Protein AF-A0A8B9ZVF1-F1 (afdb_monomer_lite)

Secondary structure (DSSP, 8-state):
----SS-----EE---TTTTSSHHHHHHHHHHHHGGGS--EE-----TT----

InterPro domains:
  IPR003349 JmjN domain [PF02375] (11-42)
  IPR003349 JmjN domain [PS51183] (10-51)
  IPR003349 JmjN domain [SM00545] (9-47)

Organism: NCBI:txid75864

Foldseek 3Di:
DPDPPDPLPAAEAEDDCVLVVDVVNNCVVCCVVRVVSVHHHYDYPPPPPPPPD

Sequence (53 aa):
QEWLSGDFLIPILRPSTKEFHDPLIYIESVRAQVEKYGMCRVSLFLSAGVCQG

Radius of gyration: 13.54 Å; chains: 1; bounding box: 33×16×32 Å

pLDDT: mean 77.01, std 19.34, range [35.84, 95.38]

Structure (mmCIF, N/CA/C/O backbone):
data_AF-A0A8B9ZVF1-F1
#
_entry.id   AF-A0A8B9ZVF1-F1
#
loop_
_atom_site.group_PDB
_atom_site.id
_atom_site.type_symbol
_atom_site.label_atom_id
_atom_site.label_alt_id
_atom_site.label_comp_id
_atom_site.label_asym_id
_atom_site.label_entity_id
_atom_site.label_seq_id
_atom_site.pdbx_PDB_ins_code
_atom_site.Cartn_x
_atom_site.Cartn_y
_atom_site.Cartn_z
_atom_site.occupancy
_atom_site.B_iso_or_equiv
_atom_site.auth_seq_id
_atom_site.auth_comp_id
_atom_site.auth_asym_id
_atom_site.auth_atom_id
_atom_site.pdbx_PDB_model_num
ATOM 1 N N . GLN A 1 1 ? -21.878 -9.538 -8.547 1.00 41.12 1 GLN A N 1
ATOM 2 C CA . GLN A 1 1 ? -21.292 -8.189 -8.390 1.00 41.12 1 GLN A CA 1
ATOM 3 C C . GLN A 1 1 ? -21.647 -7.731 -6.987 1.00 41.12 1 GLN A C 1
ATOM 5 O O . GLN A 1 1 ? -22.667 -7.092 -6.805 1.00 41.12 1 GLN A O 1
ATOM 10 N N . GLU A 1 2 ? -20.886 -8.156 -5.986 1.00 35.84 2 GLU A N 1
ATOM 11 C CA . GLU A 1 2 ? -21.236 -7.927 -4.581 1.00 35.84 2 GLU A CA 1
ATOM 12 C C . GLU A 1 2 ? -19.954 -7.565 -3.830 1.00 35.84 2 GLU A C 1
ATOM 14 O O . GLU A 1 2 ? -19.289 -8.416 -3.263 1.00 35.84 2 GLU A O 1
ATOM 19 N N . TRP A 1 3 ? -19.537 -6.304 -3.956 1.00 46.34 3 TRP A N 1
ATOM 20 C CA . TRP A 1 3 ? -18.429 -5.724 -3.181 1.00 46.34 3 TRP A CA 1
ATOM 21 C C . TRP A 1 3 ? -18.698 -4.252 -2.821 1.00 46.34 3 TRP A C 1
ATOM 23 O O . TRP A 1 3 ? -17.768 -3.500 -2.558 1.00 46.34 3 TRP A O 1
ATOM 33 N N . LEU A 1 4 ? -19.960 -3.805 -2.862 1.00 50.97 4 LEU A N 1
ATOM 34 C CA . LEU A 1 4 ? -20.336 -2.396 -2.651 1.00 50.97 4 LEU A CA 1
ATOM 35 C C . LEU A 1 4 ? -21.324 -2.199 -1.492 1.00 50.97 4 LEU A C 1
ATOM 37 O O . LEU A 1 4 ? -22.019 -1.190 -1.440 1.00 50.97 4 LEU A O 1
ATOM 41 N N . SER A 1 5 ? -21.395 -3.145 -0.559 1.00 52.66 5 SER A N 1
ATOM 42 C CA . SER A 1 5 ? -22.243 -3.007 0.626 1.00 52.66 5 SER A CA 1
ATOM 43 C C . SER A 1 5 ? -21.391 -2.682 1.844 1.00 52.66 5 SER A C 1
ATOM 45 O O . SER A 1 5 ? -20.963 -3.572 2.573 1.00 52.66 5 SER A O 1
ATOM 47 N N . GLY A 1 6 ? -21.159 -1.388 2.047 1.00 50.53 6 GLY A N 1
ATOM 48 C CA . GLY A 1 6 ? -20.653 -0.836 3.300 1.00 50.53 6 GLY A CA 1
ATOM 49 C C . GLY A 1 6 ? -19.497 0.130 3.091 1.00 50.53 6 GLY A C 1
ATOM 50 O O . GLY A 1 6 ? -18.531 -0.181 2.405 1.00 50.53 6 GLY A O 1
ATOM 51 N N . ASP A 1 7 ? -19.617 1.296 3.706 1.00 55.75 7 ASP A N 1
ATOM 52 C CA . ASP A 1 7 ? -18.788 2.505 3.673 1.00 55.75 7 ASP A CA 1
ATOM 53 C C . ASP A 1 7 ? -17.298 2.356 4.078 1.00 55.75 7 ASP A C 1
ATOM 55 O O . ASP A 1 7 ? -16.708 3.258 4.671 1.00 55.75 7 ASP A O 1
ATOM 59 N N . PHE A 1 8 ? -16.635 1.251 3.735 1.00 60.41 8 PHE A N 1
ATOM 60 C CA . PHE A 1 8 ? -15.181 1.133 3.785 1.00 60.41 8 PHE A CA 1
ATOM 61 C C . PHE A 1 8 ? -14.614 1.554 2.432 1.00 60.41 8 PHE A C 1
ATOM 63 O O . PHE A 1 8 ? -14.469 0.749 1.512 1.00 60.41 8 PHE A O 1
ATOM 70 N N . LEU A 1 9 ? -14.304 2.844 2.289 1.00 75.44 9 LEU A N 1
ATOM 71 C CA . LEU A 1 9 ? -13.529 3.332 1.150 1.00 75.44 9 LEU A CA 1
ATOM 72 C C . LEU A 1 9 ? -12.201 2.567 1.111 1.00 75.44 9 LEU A C 1
ATOM 74 O O . LEU A 1 9 ? -11.316 2.830 1.921 1.00 75.44 9 LEU A O 1
ATOM 78 N N . ILE A 1 10 ? -12.065 1.612 0.188 1.00 85.69 10 ILE A N 1
ATOM 79 C CA . ILE A 1 10 ? -10.815 0.873 0.009 1.00 85.69 10 ILE A CA 1
ATOM 80 C C . ILE A 1 10 ? -9.763 1.873 -0.497 1.00 85.69 10 ILE A C 1
ATOM 82 O O . ILE A 1 10 ? -9.900 2.366 -1.625 1.00 85.69 10 ILE A O 1
ATOM 86 N N . PRO A 1 11 ? -8.719 2.194 0.290 1.00 89.50 11 PRO A N 1
ATOM 87 C CA . PRO A 1 11 ? -7.722 3.177 -0.102 1.00 89.50 11 PRO A CA 1
ATOM 88 C C . PRO A 1 11 ? -6.983 2.719 -1.360 1.00 89.50 11 PRO A C 1
ATOM 90 O O . PRO A 1 11 ? -6.571 1.561 -1.478 1.00 89.50 11 PRO A O 1
ATOM 93 N N . ILE A 1 12 ? -6.810 3.649 -2.300 1.00 89.94 12 ILE A N 1
ATOM 94 C CA . ILE A 1 12 ? -6.029 3.434 -3.518 1.00 89.94 12 ILE A CA 1
ATOM 95 C C . ILE A 1 12 ? -4.647 4.045 -3.310 1.00 89.94 12 ILE A C 1
ATOM 97 O O . ILE A 1 12 ? -4.490 5.264 -3.279 1.00 89.94 12 ILE A O 1
ATOM 101 N N . LEU A 1 13 ? -3.647 3.182 -3.202 1.00 91.38 13 LEU A N 1
ATOM 102 C CA . LEU A 1 13 ? -2.241 3.537 -3.134 1.00 91.38 13 LEU A CA 1
ATOM 103 C C . LEU A 1 13 ? -1.673 3.695 -4.548 1.00 91.38 13 LEU A C 1
ATOM 105 O O . LEU A 1 13 ? -1.920 2.865 -5.424 1.00 91.38 13 LEU A O 1
ATOM 109 N N . ARG A 1 14 ? -0.915 4.769 -4.775 1.00 91.69 14 ARG A N 1
ATOM 110 C CA . ARG A 1 14 ? -0.291 5.097 -6.067 1.00 91.69 14 ARG A CA 1
ATOM 111 C C . ARG A 1 14 ? 1.201 5.370 -5.869 1.00 91.69 14 ARG A C 1
ATOM 113 O O . ARG A 1 14 ? 1.602 6.532 -5.894 1.00 91.69 14 ARG A O 1
ATOM 120 N N . PRO A 1 15 ? 2.006 4.333 -5.604 1.00 90.94 15 PRO A N 1
ATOM 121 C CA . PRO A 1 15 ? 3.439 4.517 -5.457 1.00 90.94 15 PRO A CA 1
ATOM 122 C C . PRO A 1 15 ? 4.078 4.938 -6.776 1.00 90.94 15 PRO A C 1
ATOM 124 O O . PRO A 1 15 ? 3.640 4.540 -7.860 1.00 90.94 15 PRO A O 1
ATOM 127 N N . SER A 1 16 ? 5.155 5.709 -6.676 1.00 88.50 16 SER A N 1
ATOM 128 C CA . SER A 1 16 ? 6.080 5.892 -7.789 1.00 88.50 16 SER A CA 1
ATOM 129 C C . SER A 1 16 ? 6.857 4.602 -8.078 1.00 88.50 16 SER A C 1
ATOM 131 O O . SER A 1 16 ? 6.976 3.717 -7.230 1.00 88.50 16 SER A O 1
ATOM 133 N N . THR A 1 17 ? 7.477 4.512 -9.257 1.00 83.75 17 THR A N 1
ATOM 134 C CA . THR A 1 17 ? 8.363 3.390 -9.618 1.00 83.75 17 THR A CA 1
ATOM 135 C C . THR A 1 17 ? 9.511 3.201 -8.621 1.00 83.75 17 THR A C 1
ATOM 137 O O . THR A 1 17 ? 9.946 2.079 -8.389 1.00 83.75 17 THR A O 1
ATOM 140 N N . LYS A 1 18 ? 9.994 4.293 -8.008 1.00 85.81 18 LYS A N 1
ATOM 141 C CA . LYS A 1 18 ? 11.056 4.244 -6.995 1.00 85.81 18 LYS A CA 1
ATOM 142 C C . LYS A 1 18 ? 10.567 3.613 -5.691 1.00 85.81 18 LYS A C 1
ATOM 144 O O . LYS A 1 18 ? 11.295 2.840 -5.082 1.00 85.81 18 LYS A O 1
ATOM 149 N N . GLU A 1 19 ? 9.353 3.950 -5.266 1.00 86.69 19 GLU A N 1
ATOM 150 C CA . GLU A 1 19 ? 8.755 3.426 -4.032 1.00 86.69 19 GLU A CA 1
ATOM 151 C C . GLU A 1 19 ? 8.299 1.976 -4.185 1.00 86.69 19 GLU A C 1
ATOM 153 O O . GLU A 1 19 ? 8.349 1.222 -3.221 1.00 86.69 19 GLU A O 1
ATOM 158 N N . PHE A 1 20 ? 7.898 1.572 -5.393 1.00 87.31 20 PHE A N 1
ATOM 159 C CA . PHE A 1 20 ? 7.460 0.208 -5.687 1.00 87.31 20 PHE A CA 1
ATOM 160 C C . PHE A 1 20 ? 8.569 -0.699 -6.243 1.00 87.31 20 PHE A C 1
ATOM 162 O O . PHE A 1 20 ? 8.278 -1.707 -6.882 1.00 87.31 20 PHE A O 1
ATOM 169 N N . HIS A 1 21 ? 9.842 -0.346 -6.039 1.00 87.12 21 HIS A N 1
ATOM 170 C CA . HIS A 1 21 ? 10.954 -1.180 -6.502 1.00 87.12 21 HIS A CA 1
ATOM 171 C C . HIS A 1 21 ? 10.991 -2.540 -5.786 1.00 87.12 21 HIS A C 1
ATOM 173 O O . HIS A 1 21 ? 11.212 -3.563 -6.426 1.00 87.12 21 HIS A O 1
ATOM 179 N N . ASP A 1 22 ? 10.716 -2.546 -4.477 1.00 89.12 22 ASP A N 1
ATOM 180 C CA . ASP A 1 22 ? 10.536 -3.754 -3.671 1.00 89.12 22 ASP A CA 1
ATOM 181 C C . ASP A 1 22 ? 9.120 -3.750 -3.063 1.00 89.12 22 ASP A C 1
ATOM 183 O O . ASP A 1 22 ? 8.827 -2.938 -2.174 1.00 89.12 22 ASP A O 1
ATOM 187 N N . PRO A 1 23 ? 8.221 -4.636 -3.528 1.00 89.38 23 PRO A N 1
ATOM 188 C CA . PRO A 1 23 ? 6.845 -4.679 -3.047 1.00 89.38 23 PRO A CA 1
ATOM 189 C C . PRO A 1 23 ? 6.707 -4.989 -1.552 1.00 89.38 23 PRO A C 1
ATOM 191 O O . PRO A 1 23 ? 5.780 -4.483 -0.922 1.00 89.38 23 PRO A O 1
ATOM 194 N N . LEU A 1 24 ? 7.595 -5.799 -0.966 1.00 93.38 24 LEU A N 1
ATOM 195 C CA . LEU A 1 24 ? 7.513 -6.167 0.451 1.00 93.38 24 LEU A CA 1
ATOM 196 C C . LEU A 1 24 ? 7.926 -4.992 1.336 1.00 93.38 24 LEU A C 1
ATOM 198 O O . LEU A 1 24 ? 7.241 -4.692 2.316 1.00 93.38 24 LEU A O 1
ATOM 202 N N . ILE A 1 25 ? 8.984 -4.276 0.948 1.00 93.69 25 ILE A N 1
ATOM 203 C CA . ILE A 1 25 ? 9.392 -3.036 1.622 1.00 93.69 25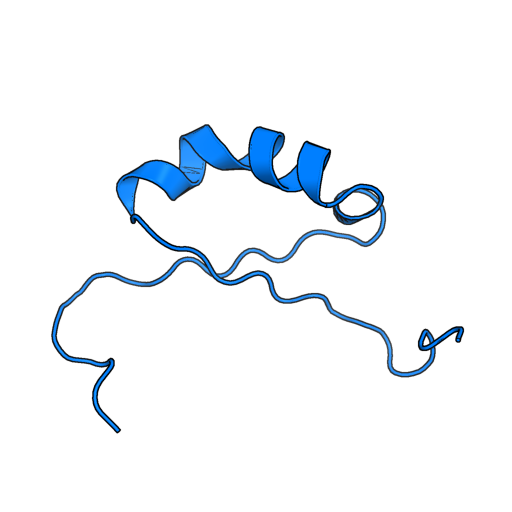 ILE A CA 1
ATOM 204 C C . ILE A 1 25 ? 8.285 -1.986 1.504 1.00 93.69 25 ILE A C 1
ATOM 206 O O . ILE A 1 25 ? 7.964 -1.309 2.483 1.00 93.69 25 ILE A O 1
ATOM 210 N N . TYR A 1 26 ? 7.662 -1.870 0.328 1.00 93.12 26 TYR A N 1
ATOM 211 C CA . TYR A 1 26 ? 6.558 -0.941 0.125 1.00 93.12 26 TYR A CA 1
ATOM 212 C C . TYR A 1 26 ? 5.370 -1.246 1.046 1.00 93.12 26 TYR A C 1
ATOM 214 O O . TYR A 1 26 ? 4.886 -0.335 1.720 1.00 93.12 26 TYR A O 1
ATOM 222 N N . ILE A 1 27 ? 4.938 -2.511 1.123 1.00 93.06 27 ILE A N 1
ATOM 223 C CA . ILE A 1 27 ? 3.841 -2.952 2.002 1.00 93.06 27 ILE A CA 1
ATOM 224 C C . ILE A 1 27 ? 4.127 -2.569 3.455 1.00 93.06 27 ILE A C 1
ATOM 226 O O . ILE A 1 27 ? 3.261 -1.989 4.110 1.00 93.06 27 ILE A O 1
ATOM 230 N N . GLU A 1 28 ? 5.340 -2.830 3.942 1.00 95.38 28 GLU A N 1
ATOM 231 C CA . GLU A 1 28 ? 5.709 -2.496 5.318 1.00 95.38 28 GLU A CA 1
ATOM 232 C C . GLU A 1 28 ? 5.716 -0.976 5.551 1.00 95.38 28 GLU A C 1
ATOM 234 O O . GLU A 1 28 ? 5.217 -0.501 6.571 1.00 95.38 28 GLU A O 1
ATOM 239 N N . SER A 1 29 ? 6.172 -0.188 4.571 1.00 94.75 29 SER A N 1
ATOM 240 C CA . SER A 1 29 ? 6.211 1.280 4.670 1.00 94.75 29 SER A CA 1
ATOM 241 C C . SER A 1 29 ? 4.825 1.935 4.783 1.00 94.75 29 SER A C 1
ATOM 243 O O . SER A 1 29 ? 4.673 2.981 5.420 1.00 94.75 29 SER A O 1
ATOM 245 N N . VAL A 1 30 ? 3.796 1.324 4.184 1.00 93.88 30 VAL A N 1
ATOM 246 C CA . VAL A 1 30 ? 2.421 1.856 4.170 1.00 93.88 30 VAL A CA 1
ATOM 247 C C . 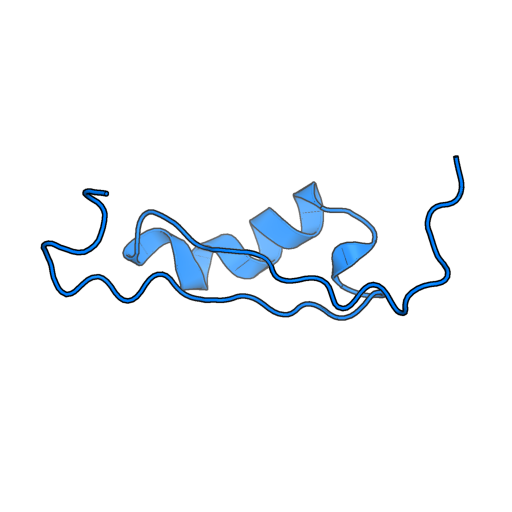VAL A 1 30 ? 1.508 1.200 5.200 1.00 93.88 30 VAL A C 1
ATOM 249 O O . VAL A 1 30 ? 0.421 1.721 5.459 1.00 93.88 30 VAL A O 1
ATOM 252 N N . ARG A 1 31 ? 1.937 0.094 5.821 1.00 93.56 31 ARG A N 1
ATOM 253 C CA . ARG A 1 31 ? 1.131 -0.739 6.725 1.00 93.56 31 ARG A CA 1
ATOM 254 C C . ARG A 1 31 ? 0.395 0.072 7.783 1.00 93.56 31 ARG A C 1
ATOM 256 O O . ARG A 1 31 ? -0.831 0.030 7.833 1.00 93.56 31 ARG A O 1
ATOM 263 N N . ALA A 1 32 ? 1.120 0.877 8.557 1.00 94.12 32 ALA A N 1
ATOM 264 C CA . ALA A 1 32 ? 0.548 1.673 9.644 1.00 94.12 32 ALA A CA 1
ATOM 265 C C . ALA A 1 32 ? -0.563 2.641 9.181 1.00 94.12 32 ALA A C 1
ATOM 267 O O . ALA A 1 32 ? -1.446 3.000 9.957 1.00 94.12 32 ALA A O 1
ATOM 268 N N . GLN A 1 33 ? -0.545 3.060 7.912 1.00 90.62 33 GLN A N 1
ATOM 269 C CA . GLN A 1 33 ? -1.526 3.989 7.347 1.00 90.62 33 GLN A CA 1
ATOM 270 C C . GLN A 1 33 ? -2.806 3.276 6.892 1.00 90.62 33 GLN A C 1
ATOM 272 O O . GLN A 1 33 ? -3.894 3.858 6.970 1.00 90.62 33 GLN A O 1
ATOM 277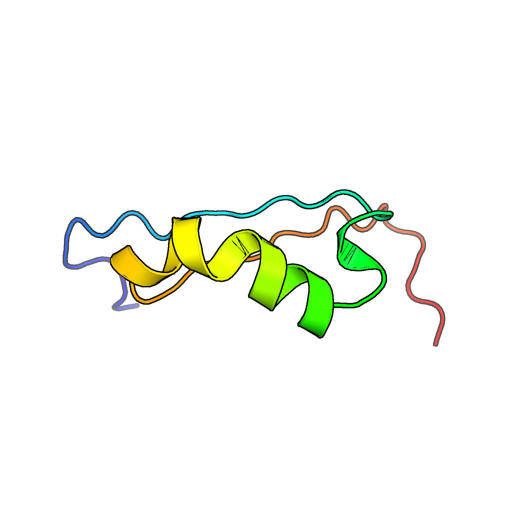 N N . VAL A 1 34 ? -2.681 2.034 6.406 1.00 92.06 34 VAL A N 1
ATOM 278 C CA . VAL A 1 34 ? -3.774 1.312 5.736 1.00 92.06 34 VAL A CA 1
ATOM 279 C C . VAL A 1 34 ? -4.347 0.134 6.521 1.00 92.06 34 VAL A C 1
ATOM 281 O O . VAL A 1 34 ? -5.449 -0.307 6.205 1.00 92.06 34 VAL A O 1
ATOM 284 N N . GLU A 1 35 ? -3.668 -0.341 7.567 1.00 92.31 35 GLU A N 1
ATOM 285 C CA . GLU A 1 35 ? -4.093 -1.502 8.368 1.00 92.31 35 GLU A CA 1
ATOM 286 C C . GLU A 1 35 ? -5.492 -1.311 8.973 1.00 92.31 35 GLU A C 1
ATOM 288 O O . GLU A 1 35 ? -6.296 -2.240 8.979 1.00 92.31 35 GLU A O 1
ATOM 293 N N . LYS A 1 36 ? -5.849 -0.074 9.352 1.00 89.19 36 LYS A N 1
ATOM 294 C CA . LYS A 1 36 ? -7.186 0.275 9.870 1.00 89.19 36 LYS A CA 1
ATOM 295 C C . LYS A 1 36 ? -8.341 0.044 8.887 1.00 89.19 36 LYS A C 1
ATOM 297 O O . LY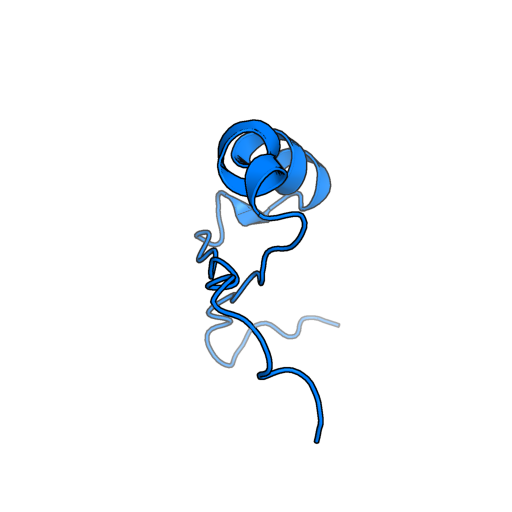S A 1 36 ? -9.487 -0.014 9.317 1.00 89.19 36 LYS A O 1
ATOM 302 N N . TYR A 1 37 ? -8.060 -0.045 7.585 1.00 88.69 37 TYR A N 1
ATOM 303 C CA . TYR A 1 37 ? -9.071 -0.322 6.558 1.00 88.69 37 TYR A CA 1
ATOM 304 C C . TYR A 1 37 ? -9.188 -1.820 6.243 1.00 88.69 37 TYR A C 1
ATOM 306 O O . TYR A 1 37 ? -10.075 -2.208 5.488 1.00 88.69 37 TYR A O 1
ATOM 314 N N . GLY A 1 38 ? -8.286 -2.665 6.758 1.00 89.56 38 GLY A N 1
ATOM 315 C CA . GLY A 1 38 ? -8.239 -4.111 6.502 1.00 89.56 38 GLY A CA 1
ATOM 316 C C . GLY A 1 38 ? -7.798 -4.511 5.087 1.00 89.56 38 GLY A C 1
ATOM 317 O O . GLY A 1 38 ? -7.270 -5.602 4.895 1.00 89.56 38 GLY A O 1
ATOM 318 N N . MET A 1 39 ? -7.963 -3.632 4.098 1.00 89.62 39 MET A N 1
ATOM 319 C CA . MET A 1 39 ? -7.576 -3.849 2.706 1.00 89.62 39 MET A CA 1
ATOM 320 C C . MET A 1 39 ? -7.155 -2.530 2.049 1.00 89.62 39 MET A C 1
ATOM 322 O O . MET A 1 39 ? -7.655 -1.462 2.391 1.00 89.62 39 MET A O 1
ATOM 326 N N . CYS A 1 40 ? -6.263 -2.604 1.060 1.00 91.50 40 CYS A N 1
ATOM 327 C CA . CYS A 1 40 ? -5.949 -1.501 0.153 1.00 91.50 40 CYS A CA 1
ATOM 328 C C . CYS A 1 40 ? -5.790 -2.013 -1.286 1.00 91.50 40 CYS A C 1
ATOM 330 O O . CYS A 1 40 ? -5.601 -3.209 -1.517 1.00 91.50 40 CYS A O 1
ATOM 332 N N . ARG A 1 41 ? -5.878 -1.114 -2.270 1.00 90.38 41 ARG A N 1
ATOM 333 C CA . ARG A 1 41 ? -5.572 -1.397 -3.681 1.00 90.38 41 ARG A CA 1
ATOM 334 C C . ARG A 1 41 ? -4.316 -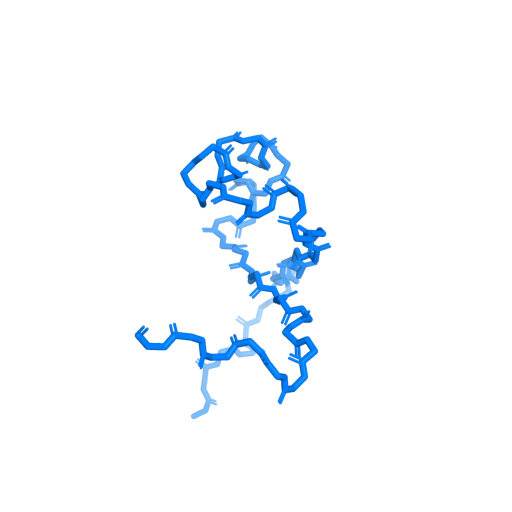0.643 -4.076 1.00 90.38 41 ARG A C 1
ATOM 336 O O . ARG A 1 41 ? -4.249 0.561 -3.861 1.00 90.38 41 ARG A O 1
ATOM 343 N N . VAL A 1 42 ? -3.366 -1.312 -4.718 1.00 89.38 42 VAL A N 1
ATOM 344 C CA . VAL A 1 42 ? -2.191 -0.653 -5.303 1.00 89.38 42 VAL A CA 1
ATOM 345 C C . VAL A 1 42 ? -2.422 -0.477 -6.801 1.00 89.38 42 VAL A C 1
ATOM 347 O O . VAL A 1 42 ? -2.682 -1.444 -7.512 1.00 89.38 42 VAL A O 1
ATOM 350 N N . SER A 1 43 ? -2.362 0.764 -7.278 1.00 86.00 43 SER A N 1
ATOM 351 C CA . SER A 1 43 ? -2.503 1.118 -8.689 1.00 86.00 43 SER A CA 1
ATOM 352 C C . SER A 1 43 ? -1.176 1.655 -9.201 1.00 86.00 43 SER A C 1
ATOM 354 O O . SER A 1 43 ? -0.843 2.818 -8.979 1.00 86.00 43 SER A O 1
ATOM 356 N N . LEU A 1 44 ? -0.434 0.812 -9.911 1.00 81.44 44 LEU A N 1
ATOM 357 C CA . LEU A 1 44 ? 0.787 1.218 -10.594 1.00 81.44 44 LEU A CA 1
ATOM 358 C C . LEU A 1 44 ? 0.426 1.843 -11.935 1.00 81.44 44 LEU A C 1
ATOM 360 O O . LEU A 1 44 ? -0.237 1.215 -12.761 1.00 81.44 44 LEU A O 1
ATOM 364 N N . PHE A 1 45 ? 0.897 3.066 -12.170 1.00 69.31 45 PHE A N 1
ATOM 365 C CA . PHE A 1 45 ? 0.984 3.589 -13.527 1.00 69.31 45 PHE A CA 1
ATOM 366 C C . PHE A 1 45 ? 2.177 2.920 -14.201 1.00 69.31 45 PHE A C 1
ATOM 368 O O . PHE A 1 45 ? 3.278 3.463 -14.238 1.00 69.31 45 PHE A O 1
ATOM 375 N N . LEU A 1 46 ? 1.960 1.717 -14.723 1.00 60.66 46 LEU A N 1
ATOM 376 C CA . LEU A 1 46 ? 2.823 1.212 -15.775 1.00 60.66 46 LEU A CA 1
ATOM 377 C C . LEU A 1 46 ? 2.546 2.115 -16.978 1.00 60.66 46 LEU A C 1
ATOM 379 O O . LEU A 1 46 ? 1.483 2.033 -17.595 1.00 60.66 46 LEU A O 1
ATOM 383 N N . SER A 1 47 ? 3.472 3.023 -17.296 1.00 56.25 47 SER A N 1
ATOM 384 C CA . SER A 1 47 ? 3.549 3.526 -18.665 1.00 56.25 47 SER A CA 1
ATOM 385 C C . SER A 1 47 ? 3.544 2.292 -19.569 1.00 56.25 47 SER A C 1
ATOM 387 O O . SER A 1 47 ? 4.182 1.292 -19.239 1.00 56.25 47 SER A O 1
ATOM 389 N N . ALA A 1 48 ? 2.762 2.319 -20.648 1.00 53.91 48 ALA A N 1
ATOM 390 C CA . ALA A 1 48 ? 2.401 1.162 -21.475 1.00 53.91 48 ALA A CA 1
ATOM 391 C C . ALA A 1 48 ? 3.581 0.447 -22.196 1.00 53.91 48 ALA A C 1
ATOM 393 O O . ALA A 1 48 ? 3.380 -0.164 -23.238 1.00 53.91 48 ALA A O 1
ATOM 394 N N . GLY A 1 49 ? 4.809 0.522 -21.675 1.00 49.34 49 GLY A N 1
ATOM 395 C CA . GLY A 1 49 ? 6.036 -0.015 -22.251 1.00 49.34 49 GLY A CA 1
ATOM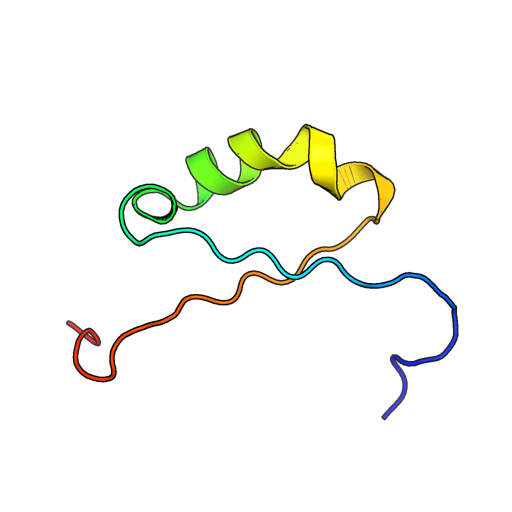 396 C C . GLY A 1 49 ? 6.965 -0.768 -21.289 1.00 49.34 49 GLY A C 1
ATOM 397 O O . GLY A 1 49 ? 8.083 -1.058 -21.697 1.00 49.34 49 GLY A O 1
ATOM 398 N N . VAL A 1 50 ? 6.565 -1.114 -20.056 1.00 49.56 50 VAL A N 1
ATOM 399 C CA . VAL A 1 50 ? 7.380 -1.999 -19.187 1.00 49.56 50 VAL A CA 1
ATOM 400 C C . VAL A 1 50 ? 6.587 -3.245 -18.790 1.00 49.56 50 VAL A C 1
ATOM 402 O O . VAL A 1 50 ? 6.171 -3.424 -17.652 1.00 49.56 50 VAL A O 1
ATOM 405 N N . CYS A 1 51 ? 6.362 -4.115 -19.772 1.00 41.16 51 CYS A N 1
ATOM 406 C CA . CYS A 1 51 ? 6.331 -5.558 -19.549 1.00 41.16 51 CYS A CA 1
ATOM 407 C C . CYS A 1 51 ? 7.667 -6.083 -20.087 1.00 41.16 51 CYS A C 1
ATOM 409 O O . CYS A 1 51 ? 7.756 -6.441 -21.258 1.00 41.16 51 CYS A O 1
ATOM 411 N N . GLN A 1 52 ? 8.732 -6.028 -19.285 1.00 42.72 52 GLN A N 1
ATOM 412 C CA . GLN A 1 52 ? 9.928 -6.816 -19.585 1.00 42.72 52 GLN A CA 1
ATOM 413 C C . GLN A 1 52 ? 9.684 -8.205 -19.002 1.00 42.72 52 GLN A C 1
ATOM 415 O O . GLN A 1 52 ? 9.511 -8.342 -17.790 1.00 42.72 52 GLN A O 1
ATOM 420 N N . GLY A 1 53 ? 9.523 -9.169 -19.911 1.00 37.03 53 GLY A N 1
ATOM 421 C CA . GLY A 1 53 ? 9.457 -10.594 -19.595 1.00 37.03 53 GLY A CA 1
ATOM 422 C C . GLY A 1 53 ? 10.812 -11.189 -19.253 1.00 37.03 53 GLY A C 1
ATOM 423 O O . GLY A 1 53 ? 11.822 -10.448 -19.290 1.00 37.03 53 GLY A O 1
#